Protein AF-A0A954HTV9-F1 (afdb_monomer_lite)

Radius of gyration: 22.81 Å; chains: 1; bounding box: 68×23×39 Å

Sequence (71 aa):
MSLPTVKCAYCKQVEVARADEFYPFCSKRCKMLDLGGWVNESYRIPGPPGMSSETEVEELAAELDDNSETN

Structure (mmCIF, N/CA/C/O backbone):
data_AF-A0A954HTV9-F1
#
_entry.id   AF-A0A954HTV9-F1
#
loop_
_atom_site.group_PDB
_atom_site.id
_atom_site.type_symbol
_atom_site.label_atom_id
_atom_site.label_alt_id
_atom_site.label_comp_id
_atom_site.label_asym_id
_atom_site.label_entity_id
_atom_site.label_seq_id
_atom_site.pdbx_PDB_ins_code
_atom_site.Cartn_x
_atom_site.Cartn_y
_atom_site.Cartn_z
_atom_site.occupancy
_atom_site.B_iso_or_equiv
_atom_site.auth_seq_id
_atom_site.auth_comp_id
_atom_site.auth_asym_id
_atom_site.auth_atom_id
_atom_site.pdbx_PDB_model_num
ATOM 1 N N . MET A 1 1 ? -20.960 14.465 10.398 1.00 71.50 1 MET A N 1
ATOM 2 C CA . MET A 1 1 ? -20.168 14.416 9.148 1.00 71.50 1 MET A CA 1
ATOM 3 C C . MET A 1 1 ? -19.461 13.071 9.107 1.00 71.50 1 MET A C 1
ATOM 5 O O . MET A 1 1 ? -18.897 12.696 10.126 1.00 71.50 1 MET A O 1
ATOM 9 N N . SER A 1 2 ? -19.561 12.327 8.002 1.00 77.75 2 SER A N 1
ATOM 10 C CA . SER A 1 2 ? -18.874 11.034 7.843 1.00 77.75 2 SER A CA 1
ATOM 11 C C . SER A 1 2 ? -17.400 11.262 7.508 1.00 77.75 2 SER A C 1
ATOM 13 O O . SER A 1 2 ? -17.091 12.170 6.736 1.00 77.75 2 SER A O 1
ATOM 15 N N . LEU A 1 3 ? -16.500 10.458 8.076 1.00 82.88 3 LEU A N 1
ATOM 16 C CA . LEU A 1 3 ? -15.087 10.475 7.695 1.00 82.88 3 LEU A CA 1
ATOM 17 C C . LEU A 1 3 ? -14.921 9.840 6.304 1.00 82.88 3 LEU A C 1
ATOM 19 O O . LEU A 1 3 ? -15.629 8.879 5.997 1.00 82.88 3 LEU A O 1
ATOM 23 N N . PRO A 1 4 ? -14.003 10.345 5.460 1.00 91.12 4 PRO A N 1
ATOM 24 C CA . PRO A 1 4 ? -13.731 9.727 4.169 1.00 91.12 4 PRO A CA 1
ATOM 25 C C . PRO A 1 4 ? -13.177 8.308 4.360 1.00 91.12 4 PRO A C 1
ATOM 27 O O . PRO A 1 4 ? -12.307 8.082 5.212 1.00 91.12 4 PRO A O 1
ATOM 30 N N . THR A 1 5 ? -13.686 7.369 3.561 1.00 96.38 5 THR A N 1
ATOM 31 C CA . THR A 1 5 ? -13.231 5.974 3.502 1.00 96.38 5 THR A CA 1
ATOM 32 C C . THR A 1 5 ? -12.576 5.675 2.157 1.00 96.38 5 THR A C 1
ATOM 34 O O . THR A 1 5 ? -12.813 6.366 1.163 1.00 96.38 5 THR A O 1
ATOM 37 N N . VAL A 1 6 ? -11.719 4.654 2.132 1.00 97.75 6 VAL A N 1
ATOM 38 C CA . VAL A 1 6 ? -11.072 4.135 0.918 1.00 97.75 6 VAL A CA 1
ATOM 39 C C . VAL A 1 6 ? -11.077 2.609 0.929 1.00 97.75 6 VAL A C 1
ATOM 41 O O . VAL A 1 6 ? -11.133 1.988 1.988 1.00 97.75 6 VAL A O 1
ATOM 44 N N . LYS A 1 7 ? -10.934 1.969 -0.236 1.00 98.44 7 LYS A N 1
ATOM 45 C CA . LYS A 1 7 ? -10.642 0.528 -0.287 1.00 98.44 7 LYS A CA 1
ATOM 46 C C . LYS A 1 7 ? -9.237 0.242 0.241 1.00 98.44 7 LYS A C 1
ATOM 48 O O . LYS A 1 7 ? -8.290 0.935 -0.127 1.00 98.44 7 LYS A O 1
ATOM 53 N N . CYS A 1 8 ? -9.097 -0.833 1.023 1.00 98.56 8 CYS A N 1
ATOM 54 C CA . CYS A 1 8 ? -7.814 -1.326 1.528 1.00 98.56 8 CYS A CA 1
ATOM 55 C C . CYS A 1 8 ? -6.756 -1.352 0.419 1.00 98.56 8 CYS A C 1
ATOM 57 O O . CYS A 1 8 ? -6.953 -1.993 -0.616 1.00 98.56 8 CYS A O 1
ATOM 59 N N . ALA A 1 9 ? -5.618 -0.699 0.654 1.00 98.06 9 ALA A N 1
ATOM 60 C CA . ALA A 1 9 ? -4.592 -0.502 -0.364 1.00 98.06 9 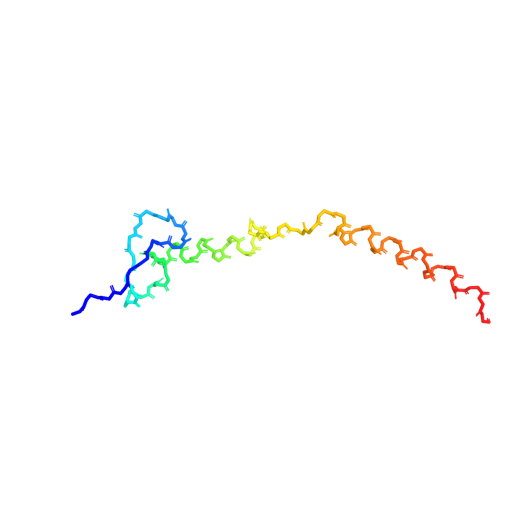ALA A CA 1
ATOM 61 C C . ALA A 1 9 ? -3.945 -1.804 -0.875 1.00 98.06 9 ALA A C 1
ATOM 63 O O . ALA A 1 9 ? -3.444 -1.806 -1.996 1.00 98.06 9 ALA A O 1
ATOM 64 N N . TYR A 1 10 ? -4.038 -2.908 -0.127 1.00 98.38 10 TYR A N 1
ATOM 65 C CA . TYR A 1 10 ? -3.523 -4.217 -0.536 1.00 98.38 10 TYR A CA 1
ATOM 66 C C . TYR A 1 10 ? -4.617 -5.122 -1.134 1.00 98.38 10 TYR A C 1
ATOM 68 O O . TYR A 1 10 ? -4.614 -5.393 -2.329 1.00 98.38 10 TYR A O 1
ATOM 76 N N . CYS A 1 11 ? -5.603 -5.561 -0.337 1.00 98.00 11 CYS A N 1
ATOM 77 C CA . CYS A 1 11 ? -6.578 -6.570 -0.786 1.00 98.00 11 CYS A CA 1
ATOM 78 C C . CYS A 1 11 ? -7.763 -6.012 -1.592 1.00 98.00 11 CYS A C 1
ATOM 80 O O . CYS A 1 11 ? -8.481 -6.782 -2.227 1.00 98.00 11 CYS A O 1
ATOM 82 N N . LYS A 1 12 ? -8.011 -4.696 -1.538 1.00 98.31 12 LYS A N 1
ATOM 83 C CA . LYS A 1 12 ? -9.116 -3.996 -2.226 1.00 98.31 12 LYS A CA 1
ATOM 84 C C . LYS A 1 12 ? -10.544 -4.437 -1.849 1.00 98.31 12 LYS A C 1
ATOM 86 O O . LYS A 1 12 ? -11.497 -3.904 -2.406 1.00 98.31 12 LYS A O 1
ATOM 91 N N . GLN A 1 13 ? -10.716 -5.350 -0.887 1.00 98.06 13 GLN A N 1
ATOM 92 C CA . GLN A 1 13 ? -12.032 -5.915 -0.537 1.00 98.06 13 GLN A CA 1
ATOM 93 C C . GLN A 1 13 ? -12.782 -5.139 0.559 1.00 98.06 13 GLN A C 1
ATOM 95 O O . GLN A 1 13 ? -14.008 -5.164 0.605 1.00 98.06 13 GLN A O 1
ATOM 100 N N . VAL A 1 14 ? -12.064 -4.448 1.449 1.00 98.06 14 VAL A N 1
ATOM 101 C CA . VAL A 1 14 ? -12.624 -3.842 2.673 1.00 98.06 14 VAL A CA 1
ATOM 102 C C . VAL A 1 14 ? -12.523 -2.314 2.607 1.00 98.06 14 VAL A C 1
ATOM 104 O O . VAL A 1 14 ? -11.492 -1.804 2.169 1.00 98.06 14 VAL A O 1
ATOM 107 N N . GLU A 1 15 ? -13.575 -1.597 3.018 1.00 97.81 15 GLU A N 1
ATOM 108 C CA . GLU A 1 15 ? -13.552 -0.139 3.248 1.00 97.81 15 GLU A CA 1
ATOM 109 C C . GLU A 1 15 ? -12.793 0.172 4.544 1.00 97.81 15 GLU A C 1
ATOM 111 O O . GLU A 1 15 ? -13.020 -0.478 5.561 1.00 97.81 15 GLU A O 1
ATOM 116 N N . VAL A 1 16 ? -11.910 1.164 4.510 1.00 97.75 16 VAL A N 1
ATOM 117 C CA . VAL A 1 16 ? -11.069 1.584 5.635 1.00 97.75 16 VAL A CA 1
ATOM 118 C C . VAL A 1 16 ? -11.286 3.074 5.856 1.00 97.75 16 VAL A C 1
ATOM 120 O O . VAL A 1 16 ? -11.161 3.872 4.921 1.00 97.75 16 VAL A O 1
ATOM 123 N N . ALA A 1 17 ? -11.626 3.459 7.080 1.00 96.75 17 ALA A N 1
ATOM 124 C CA . ALA A 1 17 ? -11.808 4.851 7.457 1.00 96.75 17 ALA A CA 1
ATOM 125 C C . ALA A 1 17 ? -10.465 5.490 7.814 1.00 96.75 17 ALA A C 1
ATOM 127 O O . ALA A 1 17 ? -9.573 4.843 8.356 1.00 96.75 17 ALA A O 1
ATOM 128 N N . ARG A 1 18 ? -10.328 6.801 7.583 1.00 95.62 18 ARG A N 1
ATOM 129 C CA . ARG A 1 18 ? -9.101 7.545 7.932 1.00 95.62 18 ARG A CA 1
ATOM 130 C C . ARG A 1 18 ? -8.710 7.467 9.420 1.00 95.62 18 ARG A C 1
ATOM 132 O O . ARG A 1 18 ? -7.562 7.737 9.749 1.00 95.62 18 ARG A O 1
ATOM 139 N N . ALA A 1 19 ? -9.653 7.136 10.302 1.00 95.69 19 ALA A N 1
ATOM 140 C CA . ALA A 1 19 ? -9.415 6.973 11.736 1.00 95.69 19 ALA A CA 1
ATOM 141 C C . ALA A 1 19 ? -8.913 5.570 12.136 1.00 95.69 19 ALA A C 1
ATOM 143 O O . ALA A 1 19 ? -8.541 5.382 13.292 1.00 95.69 19 ALA A O 1
ATOM 144 N N . ASP A 1 20 ? -8.904 4.598 11.219 1.00 96.00 20 ASP A N 1
ATOM 145 C CA . ASP A 1 20 ? -8.494 3.228 11.529 1.00 96.00 20 ASP A CA 1
ATOM 146 C C . ASP A 1 20 ? -6.976 3.140 11.750 1.00 96.00 20 ASP A C 1
ATOM 148 O O . ASP A 1 20 ? -6.191 3.724 11.002 1.00 96.00 20 ASP A O 1
ATOM 152 N N . GLU A 1 21 ? -6.548 2.343 12.735 1.00 97.75 21 GLU A N 1
ATOM 153 C CA . GLU A 1 21 ? -5.135 2.192 13.138 1.00 97.75 21 GLU A CA 1
ATOM 154 C C . GLU A 1 21 ? -4.205 1.832 11.968 1.00 97.75 21 GLU A C 1
ATOM 156 O O . GLU A 1 21 ? -3.060 2.282 11.893 1.00 97.75 21 GLU A O 1
ATOM 161 N N . PHE A 1 22 ? -4.698 1.008 11.042 1.00 97.88 22 PHE A N 1
ATOM 162 C CA . PHE A 1 22 ? -3.916 0.502 9.919 1.00 97.88 22 PHE A CA 1
ATOM 163 C C . PHE A 1 22 ? -4.157 1.257 8.614 1.00 97.88 22 PHE A C 1
ATOM 165 O O . PHE A 1 22 ? -3.633 0.811 7.595 1.00 97.88 22 PHE A O 1
ATOM 172 N N . TYR A 1 23 ? -4.904 2.368 8.613 1.00 96.88 23 TYR A N 1
ATOM 173 C CA . TYR A 1 23 ? -5.193 3.139 7.402 1.00 96.88 23 TYR A CA 1
ATOM 174 C C . TYR A 1 23 ? -3.911 3.402 6.574 1.00 96.88 23 TYR A C 1
ATOM 176 O O . TYR A 1 23 ? -2.910 3.847 7.141 1.00 96.88 23 TYR A O 1
ATOM 184 N N . PRO A 1 24 ? -3.892 3.126 5.248 1.00 97.38 24 PRO A N 1
ATOM 185 C CA . PRO A 1 24 ? -5.011 2.763 4.361 1.00 97.38 24 PRO A CA 1
ATOM 186 C C . PRO A 1 24 ? -5.248 1.243 4.193 1.00 97.38 24 PRO A C 1
ATOM 188 O O . PRO A 1 24 ? -5.799 0.799 3.183 1.00 97.38 24 PRO A O 1
ATOM 191 N N . PHE A 1 25 ? -4.813 0.411 5.138 1.00 98.56 25 PHE A N 1
ATOM 192 C CA . PHE A 1 25 ? -4.953 -1.048 5.119 1.00 98.56 25 PHE A CA 1
ATOM 193 C C . PHE A 1 25 ? -6.006 -1.532 6.122 1.00 98.56 25 PHE A C 1
ATOM 195 O O . PHE A 1 25 ? -6.189 -0.946 7.180 1.00 98.56 25 PHE A O 1
ATOM 202 N N . CYS A 1 26 ? -6.658 -2.661 5.834 1.00 98.44 26 CYS A N 1
ATOM 203 C CA . CYS A 1 26 ? -7.666 -3.230 6.737 1.00 98.44 26 CYS A CA 1
ATOM 204 C C . CYS A 1 26 ? -7.080 -4.007 7.931 1.00 98.44 26 CYS A C 1
ATOM 206 O O . CYS A 1 26 ? -7.821 -4.438 8.806 1.00 98.44 26 CYS A O 1
ATOM 208 N N . SER A 1 27 ? -5.767 -4.266 7.951 1.00 98.56 27 SER A N 1
ATOM 209 C CA . SER A 1 27 ? -5.105 -5.015 9.027 1.00 98.56 27 SER A CA 1
ATOM 210 C C . SER A 1 27 ? -3.585 -4.876 8.979 1.00 98.56 27 SER A C 1
ATOM 212 O O . SER A 1 27 ? -3.001 -4.619 7.919 1.00 98.56 27 SER A O 1
ATOM 214 N N . LYS A 1 28 ? -2.927 -5.195 10.102 1.00 98.50 28 LYS A N 1
ATOM 215 C CA . LYS A 1 28 ? -1.468 -5.375 10.177 1.00 98.50 28 LYS A CA 1
ATOM 216 C C . LYS A 1 28 ? -0.938 -6.335 9.105 1.00 98.50 28 LYS A C 1
ATOM 218 O O . LYS A 1 28 ? 0.104 -6.068 8.518 1.00 98.50 28 LYS A O 1
ATOM 223 N N . ARG A 1 29 ? -1.659 -7.425 8.806 1.00 98.50 29 ARG A N 1
ATOM 224 C CA . ARG A 1 29 ? -1.271 -8.394 7.765 1.00 98.50 29 ARG A CA 1
ATOM 225 C C . ARG A 1 29 ? -1.174 -7.733 6.389 1.00 98.50 29 ARG A C 1
ATOM 227 O O . ARG A 1 29 ? -0.164 -7.905 5.722 1.00 98.50 29 ARG A O 1
ATOM 234 N N . CYS A 1 30 ? -2.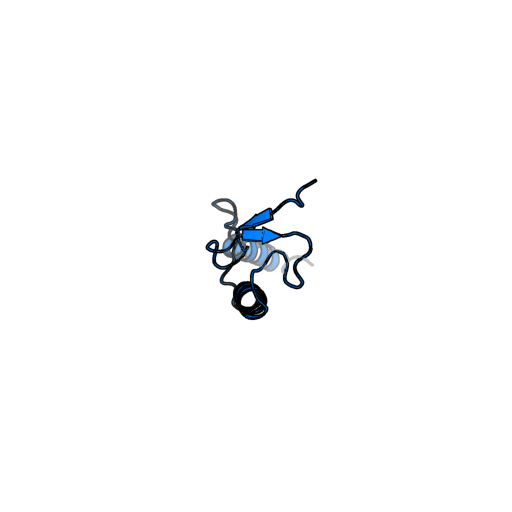191 -6.974 5.976 1.00 98.69 30 CYS A N 1
ATOM 235 C CA . CYS A 1 30 ? -2.184 -6.292 4.676 1.00 98.69 30 CYS A CA 1
ATOM 236 C C . CYS A 1 30 ? -1.063 -5.249 4.575 1.00 98.69 30 CYS A C 1
ATOM 238 O O . CYS A 1 30 ? -0.401 -5.187 3.546 1.00 98.69 30 CYS A O 1
ATOM 240 N N . LYS A 1 31 ? -0.795 -4.503 5.656 1.00 98.56 31 LYS A N 1
ATOM 241 C CA . LYS A 1 31 ? 0.344 -3.573 5.729 1.00 98.56 31 LYS A CA 1
ATOM 242 C C . LYS A 1 31 ? 1.689 -4.290 5.540 1.00 98.56 31 LYS A C 1
ATOM 244 O O . LYS A 1 31 ? 2.544 -3.813 4.805 1.00 98.56 31 LYS A O 1
ATOM 249 N N . MET A 1 32 ? 1.875 -5.440 6.192 1.00 98.62 32 MET A N 1
ATOM 250 C CA . MET A 1 32 ? 3.117 -6.217 6.088 1.00 98.62 32 MET A CA 1
ATOM 251 C C . MET A 1 32 ? 3.297 -6.865 4.713 1.00 98.62 32 MET A C 1
ATOM 253 O O . MET A 1 32 ? 4.415 -6.915 4.213 1.00 98.62 32 MET A O 1
ATOM 257 N N . LEU A 1 33 ? 2.219 -7.363 4.104 1.00 98.50 33 LEU A N 1
ATOM 258 C CA . LEU A 1 33 ? 2.279 -7.945 2.763 1.00 98.50 33 LEU A CA 1
ATOM 259 C C . LEU A 1 33 ? 2.625 -6.893 1.706 1.00 98.50 33 LEU A C 1
ATOM 261 O O . LEU A 1 33 ? 3.426 -7.177 0.822 1.00 98.50 33 LEU A O 1
ATOM 265 N N . ASP A 1 34 ? 2.066 -5.687 1.828 1.00 98.19 34 ASP A N 1
ATOM 266 C CA . ASP A 1 34 ? 2.412 -4.573 0.948 1.00 98.19 34 ASP A CA 1
ATOM 267 C C . ASP A 1 34 ? 3.898 -4.209 1.063 1.00 98.19 34 ASP A C 1
ATOM 269 O O . ASP A 1 34 ? 4.600 -4.152 0.057 1.00 98.19 34 ASP A O 1
ATOM 273 N N . LEU A 1 35 ? 4.409 -4.086 2.293 1.00 98.25 35 LEU A N 1
ATOM 274 C CA . LEU A 1 35 ? 5.835 -3.863 2.539 1.00 98.25 35 LEU A CA 1
ATOM 275 C C . LEU A 1 35 ? 6.708 -4.980 1.942 1.00 98.25 35 LEU A C 1
ATOM 277 O O . LEU A 1 35 ? 7.739 -4.699 1.339 1.00 98.25 35 LEU A O 1
ATOM 281 N N . GLY A 1 36 ? 6.284 -6.240 2.072 1.00 98.00 36 GLY A N 1
ATOM 282 C CA . GLY A 1 36 ? 6.971 -7.378 1.462 1.00 98.00 36 GLY A CA 1
ATOM 283 C C . GLY A 1 36 ? 7.034 -7.292 -0.066 1.00 98.00 36 GLY A C 1
ATOM 284 O O . GLY A 1 36 ? 8.048 -7.663 -0.646 1.00 98.00 36 GLY A O 1
ATOM 285 N N . GLY A 1 37 ? 5.998 -6.756 -0.719 1.00 97.81 37 GLY A N 1
ATOM 286 C CA . GLY A 1 37 ? 5.993 -6.523 -2.167 1.00 97.81 37 GLY A CA 1
ATOM 287 C C . GLY A 1 37 ? 7.073 -5.538 -2.623 1.00 97.81 37 GLY A C 1
ATOM 288 O O . GLY A 1 37 ? 7.695 -5.761 -3.659 1.00 97.81 37 GLY A O 1
ATOM 289 N N . TRP A 1 38 ? 7.346 -4.501 -1.827 1.00 95.88 38 TRP A N 1
ATOM 290 C CA . TRP A 1 38 ? 8.448 -3.566 -2.076 1.00 95.88 38 TRP A CA 1
ATOM 291 C C . TRP A 1 38 ? 9.817 -4.205 -1.850 1.00 95.88 38 TRP A C 1
ATOM 293 O O . TRP A 1 38 ? 10.692 -4.079 -2.697 1.00 95.88 38 TRP A O 1
ATOM 303 N N . VAL A 1 39 ? 9.992 -4.914 -0.730 1.00 97.62 39 VAL A N 1
ATOM 304 C CA . VAL A 1 39 ? 11.266 -5.576 -0.394 1.00 97.62 39 VAL A CA 1
ATOM 305 C C . VAL A 1 39 ? 11.640 -6.634 -1.430 1.00 97.62 39 VAL A C 1
ATOM 307 O O . VAL A 1 39 ? 12.807 -6.774 -1.769 1.00 97.62 39 VAL A O 1
ATOM 310 N N . ASN A 1 40 ? 10.652 -7.359 -1.951 1.00 97.75 40 ASN A N 1
ATOM 311 C CA . ASN A 1 40 ? 10.859 -8.410 -2.944 1.00 97.75 40 ASN A CA 1
ATOM 312 C C . ASN A 1 40 ? 10.798 -7.890 -4.390 1.00 97.75 40 ASN A C 1
ATOM 314 O O . ASN A 1 40 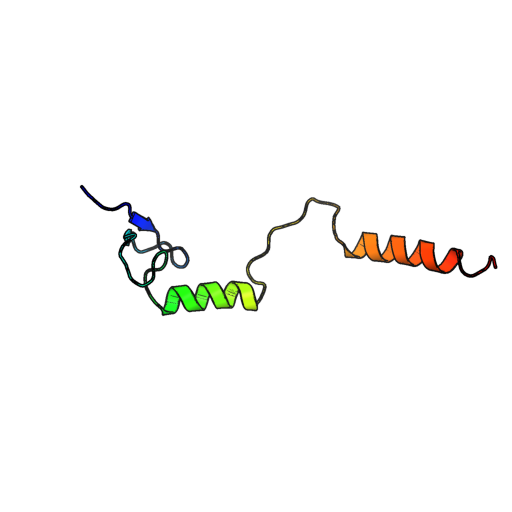? 10.574 -8.692 -5.296 1.00 97.75 40 ASN A O 1
ATOM 318 N N . GLU A 1 41 ? 10.877 -6.570 -4.606 1.00 94.38 41 GLU A N 1
ATOM 319 C CA . GLU A 1 41 ? 10.860 -5.930 -5.935 1.00 94.38 41 GLU A CA 1
ATOM 320 C C . GLU A 1 41 ? 9.671 -6.351 -6.824 1.00 94.38 41 GLU A C 1
ATOM 322 O O . GLU A 1 41 ? 9.700 -6.294 -8.054 1.00 94.38 41 GLU A O 1
ATOM 327 N N . SER A 1 42 ? 8.571 -6.777 -6.199 1.00 96.31 42 SER A N 1
ATOM 328 C CA . SER A 1 42 ? 7.358 -7.201 -6.903 1.00 96.31 42 SER A CA 1
ATOM 329 C C . SER A 1 42 ? 6.586 -6.003 -7.458 1.00 96.31 42 SER A C 1
ATOM 331 O O . SER A 1 42 ? 5.818 -6.137 -8.412 1.00 96.31 42 SER A O 1
ATOM 333 N N . TYR A 1 43 ? 6.791 -4.824 -6.867 1.00 95.44 43 TYR A N 1
ATOM 334 C CA . TYR A 1 43 ? 6.283 -3.557 -7.371 1.00 95.44 43 TYR A CA 1
ATOM 335 C C . TYR A 1 43 ? 7.364 -2.845 -8.175 1.00 95.44 43 TYR A C 1
ATOM 337 O O . TYR A 1 43 ? 8.418 -2.495 -7.655 1.00 95.44 43 TYR A O 1
ATOM 345 N N . ARG A 1 44 ? 7.068 -2.604 -9.451 1.00 90.56 44 ARG A N 1
ATOM 346 C CA . ARG A 1 44 ? 7.964 -1.935 -10.392 1.00 90.56 44 ARG A CA 1
ATOM 347 C C . ARG A 1 44 ? 7.182 -0.962 -11.253 1.00 90.56 44 ARG A C 1
ATOM 349 O O . ARG A 1 44 ? 6.060 -1.258 -11.670 1.00 90.56 44 ARG A O 1
ATOM 356 N N . ILE A 1 45 ? 7.788 0.184 -11.525 1.00 89.62 45 ILE A N 1
ATOM 357 C CA . ILE A 1 45 ? 7.270 1.149 -12.486 1.00 89.62 45 ILE A CA 1
ATOM 358 C C . ILE A 1 45 ? 8.033 0.896 -13.787 1.00 89.62 45 ILE A C 1
ATOM 360 O O . ILE A 1 45 ? 9.258 1.012 -13.779 1.00 89.62 45 ILE A O 1
ATOM 364 N N . PRO A 1 46 ? 7.363 0.489 -14.878 1.00 87.69 46 PRO A N 1
ATOM 365 C CA . PRO A 1 46 ? 8.044 0.291 -16.148 1.00 87.69 46 PRO A CA 1
ATOM 366 C C . PRO A 1 46 ? 8.647 1.616 -16.625 1.00 87.69 46 PRO A C 1
ATOM 368 O O . PRO A 1 46 ? 7.979 2.652 -16.596 1.00 87.69 46 PRO A O 1
ATOM 371 N N . GLY A 1 47 ? 9.908 1.570 -17.054 1.00 84.62 47 GLY A N 1
ATOM 372 C CA . GLY A 1 47 ? 10.561 2.697 -17.709 1.00 84.62 47 GLY A CA 1
ATOM 373 C C . GLY A 1 47 ? 10.012 2.931 -19.123 1.00 84.62 47 GLY A C 1
ATOM 374 O O . GLY A 1 47 ? 9.332 2.058 -19.678 1.00 84.62 47 GLY A O 1
ATOM 375 N N . PRO A 1 48 ? 10.291 4.096 -19.729 1.00 84.31 48 PRO A N 1
ATOM 376 C CA . PRO A 1 48 ? 9.999 4.330 -21.137 1.00 84.31 48 PRO A CA 1
ATOM 377 C C . PRO A 1 48 ? 10.720 3.298 -22.022 1.00 84.31 48 PRO A C 1
ATOM 379 O O . PRO A 1 48 ? 11.829 2.870 -21.689 1.00 84.31 48 PRO A O 1
ATOM 382 N N . PRO A 1 49 ? 10.123 2.885 -23.152 1.00 80.00 49 PRO A N 1
ATOM 383 C CA . PRO A 1 49 ? 10.773 1.959 -24.074 1.00 80.00 49 PRO A CA 1
ATOM 384 C C . PRO A 1 49 ? 12.097 2.558 -24.578 1.00 80.00 49 PRO A C 1
ATOM 386 O O . PRO A 1 49 ? 12.110 3.684 -25.066 1.00 80.00 49 PRO A O 1
ATOM 389 N N . GLY A 1 50 ? 13.195 1.807 -24.452 1.00 69.94 50 GLY A N 1
ATOM 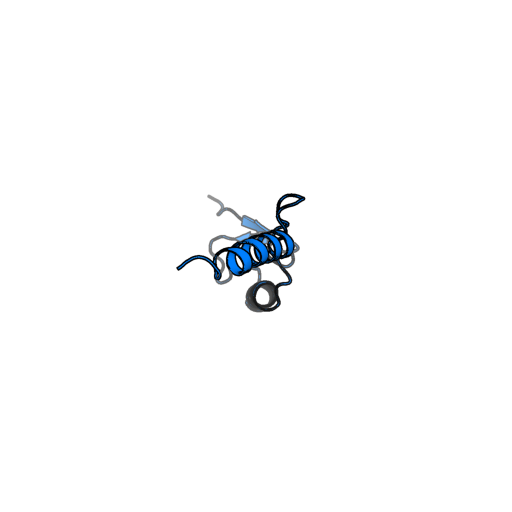390 C CA . GLY A 1 50 ? 14.543 2.233 -24.859 1.00 69.94 50 GLY A CA 1
ATOM 391 C C . GLY A 1 50 ? 15.418 2.809 -23.740 1.00 69.94 50 GLY A C 1
ATOM 392 O O . GLY A 1 50 ? 16.605 2.991 -23.958 1.00 69.94 50 GLY A O 1
ATOM 393 N N . MET A 1 51 ? 14.870 3.035 -22.542 1.00 62.16 51 MET A N 1
ATOM 394 C CA . MET A 1 51 ? 15.630 3.417 -21.343 1.00 62.16 51 MET A CA 1
ATOM 395 C C . MET A 1 51 ? 15.868 2.189 -20.456 1.00 62.16 51 MET A C 1
ATOM 397 O O . MET A 1 51 ? 15.453 2.142 -19.297 1.00 62.16 51 MET A O 1
ATOM 401 N N . SER A 1 52 ? 16.443 1.127 -21.018 1.00 61.34 52 SER A N 1
ATOM 402 C CA . SER A 1 52 ? 17.050 0.079 -20.197 1.00 61.34 52 SER A CA 1
ATOM 403 C C . SER A 1 52 ? 18.464 0.532 -19.880 1.00 61.34 52 SER A C 1
ATOM 405 O O . SER A 1 52 ? 19.292 0.619 -20.781 1.00 61.34 52 SER A O 1
ATOM 407 N N 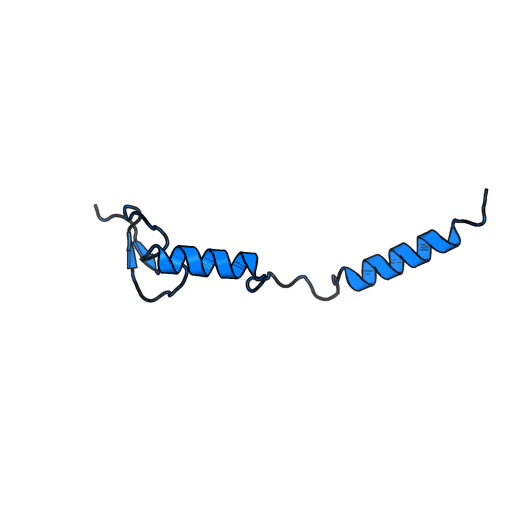. SER A 1 53 ? 18.748 0.794 -18.605 1.00 61.03 53 SER A N 1
ATOM 408 C CA . SER A 1 53 ? 20.074 1.218 -18.146 1.00 61.03 53 SER A CA 1
ATOM 409 C C . SER A 1 53 ? 21.188 0.244 -18.532 1.00 61.03 53 SER A C 1
ATOM 411 O O . SER A 1 53 ? 22.341 0.630 -18.492 1.00 61.03 53 SER A O 1
ATOM 413 N N . GLU A 1 54 ? 20.860 -0.996 -18.908 1.00 60.00 54 GLU A N 1
ATOM 414 C CA . GLU A 1 54 ? 21.801 -2.002 -19.417 1.00 60.00 54 GLU A CA 1
ATOM 415 C C . GLU A 1 54 ? 22.451 -1.585 -20.744 1.00 60.00 54 GLU A C 1
ATOM 417 O O . GLU A 1 54 ? 23.624 -1.844 -20.952 1.00 60.00 54 GLU A O 1
ATOM 422 N N . THR A 1 55 ? 21.740 -0.886 -21.630 1.00 59.66 55 THR A N 1
ATOM 423 C CA . THR A 1 55 ? 22.319 -0.455 -22.914 1.00 59.66 55 THR A CA 1
ATOM 424 C C . THR A 1 55 ? 23.100 0.850 -22.789 1.00 59.66 55 THR A C 1
ATOM 426 O O . THR A 1 55 ? 24.120 1.009 -23.449 1.00 59.66 55 THR A O 1
ATOM 429 N N . GLU A 1 56 ? 22.668 1.760 -21.907 1.00 61.84 56 GLU A N 1
ATOM 430 C CA . GLU A 1 56 ? 23.396 3.009 -21.632 1.00 61.84 56 GLU A CA 1
ATOM 431 C C . GLU A 1 56 ? 24.705 2.756 -20.869 1.00 61.84 56 GLU A C 1
ATOM 433 O O . GLU A 1 56 ? 25.696 3.421 -21.149 1.00 61.84 56 GLU A O 1
ATOM 438 N N . VAL A 1 57 ? 24.759 1.791 -19.937 1.00 67.88 57 VAL A N 1
ATOM 439 C CA . VAL A 1 57 ? 26.020 1.467 -19.235 1.00 67.88 57 VAL A CA 1
ATOM 440 C C . VAL A 1 57 ? 27.048 0.803 -20.148 1.00 67.88 57 VAL A C 1
ATOM 442 O O . VAL A 1 57 ? 28.233 1.082 -19.994 1.00 67.88 57 VAL A O 1
ATOM 445 N N . GLU A 1 58 ? 26.618 -0.028 -21.103 1.00 65.19 58 GLU A N 1
ATOM 446 C CA . GLU A 1 58 ? 27.511 -0.661 -22.081 1.00 65.19 58 GLU A CA 1
ATOM 447 C C . GLU A 1 58 ? 28.095 0.374 -23.060 1.00 65.19 58 GLU A C 1
ATOM 449 O O . GLU A 1 58 ? 29.288 0.340 -23.358 1.00 65.19 58 GLU A O 1
ATOM 454 N N . GLU A 1 59 ? 27.272 1.318 -23.533 1.00 64.44 59 GLU A N 1
ATOM 455 C CA . GLU A 1 59 ? 27.700 2.380 -24.455 1.00 64.44 59 GLU A CA 1
ATOM 456 C C . GLU A 1 59 ? 28.649 3.373 -23.762 1.00 64.44 59 GLU A C 1
ATOM 458 O O . GLU A 1 59 ? 29.699 3.709 -24.306 1.00 64.44 59 GLU A O 1
ATOM 463 N N . LEU A 1 60 ? 28.361 3.745 -22.509 1.00 67.44 60 LEU A N 1
ATOM 464 C CA . LEU A 1 60 ? 29.254 4.576 -21.692 1.00 67.44 60 LEU A CA 1
ATOM 465 C C . LEU A 1 60 ? 30.566 3.861 -21.331 1.00 67.44 60 LEU A C 1
ATOM 467 O O . LEU A 1 60 ? 31.608 4.507 -21.255 1.00 67.44 60 LEU A O 1
ATOM 471 N N . ALA A 1 61 ? 30.545 2.544 -21.095 1.00 71.81 61 ALA A N 1
ATOM 472 C CA . ALA A 1 61 ? 31.760 1.771 -20.831 1.00 71.81 61 ALA A CA 1
ATOM 473 C C . ALA A 1 61 ? 32.666 1.699 -22.070 1.00 71.81 61 ALA A C 1
ATOM 475 O O . ALA A 1 61 ? 33.878 1.862 -21.943 1.00 71.81 61 ALA A O 1
ATOM 476 N N . ALA A 1 62 ? 32.079 1.541 -23.260 1.00 71.94 62 ALA A N 1
ATOM 477 C CA . ALA A 1 62 ? 32.822 1.528 -24.517 1.00 71.94 62 ALA A CA 1
ATOM 478 C C . ALA A 1 62 ? 33.534 2.865 -24.803 1.00 71.94 62 ALA A C 1
ATOM 480 O O . ALA A 1 62 ? 34.649 2.862 -25.320 1.00 71.94 62 ALA A O 1
ATOM 481 N N . GLU A 1 63 ? 32.939 4.004 -24.431 1.00 67.81 63 GLU A N 1
ATOM 482 C CA . GLU A 1 63 ? 33.581 5.321 -24.579 1.00 67.81 63 GLU A CA 1
ATOM 483 C C . GLU A 1 63 ? 34.743 5.554 -23.594 1.00 67.81 63 GLU A C 1
ATOM 485 O O . GLU A 1 63 ? 35.659 6.328 -23.882 1.00 67.81 63 GLU A O 1
ATOM 490 N N . LEU A 1 64 ? 34.734 4.900 -22.427 1.00 69.44 64 LEU A N 1
ATOM 491 C CA . LEU A 1 64 ? 35.784 5.056 -21.413 1.00 69.44 64 LEU A CA 1
ATOM 492 C C . LEU A 1 64 ? 37.062 4.273 -21.744 1.00 69.44 64 LEU A C 1
ATOM 494 O O . LEU A 1 64 ? 38.147 4.720 -21.368 1.00 69.44 64 LEU A O 1
ATOM 498 N N . ASP A 1 65 ? 36.952 3.147 -22.453 1.00 64.06 65 ASP A N 1
ATOM 499 C CA . ASP A 1 65 ? 38.111 2.340 -22.854 1.00 64.06 65 ASP A CA 1
ATOM 500 C C . ASP A 1 65 ? 38.982 3.064 -23.906 1.00 64.06 65 ASP A C 1
ATOM 502 O O . ASP A 1 65 ? 40.214 3.001 -23.843 1.00 64.06 65 ASP A O 1
ATOM 506 N N . ASP A 1 66 ? 38.364 3.836 -24.806 1.00 61.25 66 ASP A N 1
ATOM 507 C CA . ASP A 1 66 ? 39.043 4.528 -25.917 1.00 61.25 66 ASP A CA 1
ATOM 508 C C . ASP A 1 66 ? 39.844 5.773 -25.465 1.00 61.25 66 ASP A C 1
ATOM 510 O O . ASP A 1 66 ? 40.819 6.175 -26.097 1.00 61.25 66 ASP A O 1
ATOM 514 N N . ASN A 1 67 ? 39.502 6.370 -24.316 1.00 61.12 67 ASN A N 1
ATOM 515 C CA . ASN A 1 67 ? 40.186 7.561 -23.785 1.00 61.12 67 ASN A CA 1
ATOM 516 C C . ASN A 1 67 ? 41.405 7.232 -22.890 1.00 61.12 67 ASN A C 1
ATOM 518 O O . ASN A 1 67 ? 41.963 8.111 -22.231 1.00 61.12 67 ASN A O 1
ATOM 522 N N . SER A 1 68 ? 41.821 5.963 -22.832 1.00 58.84 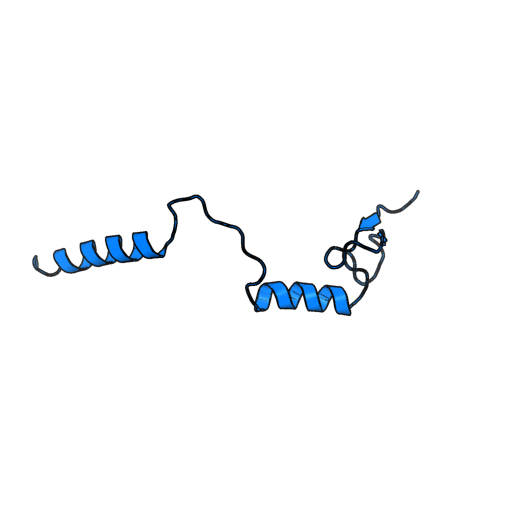68 SER A N 1
ATOM 523 C CA . SER A 1 68 ? 42.980 5.521 -22.043 1.00 58.84 68 SER A CA 1
ATOM 524 C C . SER A 1 68 ? 44.321 5.611 -22.791 1.00 58.84 68 SER A C 1
ATOM 526 O O . SER A 1 68 ? 45.373 5.505 -22.159 1.00 58.84 68 SER A O 1
ATOM 528 N N . GLU A 1 69 ? 44.312 5.873 -24.106 1.00 59.69 69 GLU A N 1
ATOM 529 C CA . GLU A 1 69 ? 45.526 5.903 -24.943 1.00 59.69 69 GLU A CA 1
ATOM 530 C C . GLU A 1 69 ? 46.068 7.309 -25.274 1.00 59.69 69 GLU A C 1
ATOM 532 O O . GLU A 1 69 ? 47.074 7.432 -25.973 1.00 59.69 69 GLU A O 1
ATOM 537 N N . THR A 1 70 ? 45.484 8.389 -24.740 1.00 57.28 70 THR A N 1
ATOM 538 C CA . THR A 1 70 ? 46.028 9.750 -24.916 1.00 57.28 70 THR A CA 1
ATOM 539 C C . THR A 1 70 ? 46.297 10.463 -23.590 1.00 57.28 70 THR A C 1
ATOM 541 O O . THR A 1 70 ? 45.553 11.357 -23.188 1.00 57.28 70 THR A O 1
ATOM 544 N N . ASN A 1 71 ? 47.399 10.097 -22.930 1.00 52.44 71 ASN A N 1
ATOM 545 C CA . ASN A 1 71 ? 48.187 10.999 -22.078 1.00 52.44 71 ASN A CA 1
ATOM 546 C C . ASN A 1 71 ? 49.677 10.660 -22.184 1.00 52.44 71 ASN A C 1
ATOM 548 O O . ASN A 1 71 ? 50.039 9.516 -21.830 1.00 52.44 71 ASN A O 1
#

Secondary structure (DSSP, 8-state):
-PPPEEE-TTTSSSEEETTSTTTTSSSHHHHHHHHHHHHTT---PPPPTT--HHHHHHHHHHHHHHTTS--

Foldseek 3Di:
DDADWDQAPAPSPDIDGPPDPPPVHPDPVSVVVVVVCVVVVVDDDDDDPPPPVVVVVVVVVVVVVVVPPDD

pLDDT: mean 85.11, std 15.61, range [52.44, 98.69]